Protein AF-K1PWK8-F1 (afdb_monomer)

Nearest PDB structures (foldseek):
  6s1k-assembly1_E  TM=4.614E-01  e=4.060E+00  Escherichia coli str. K-12 substr. MG1655star

Mean predicted aligned error: 9.63 Å

Secondary structure (DSSP, 8-state):
--HHHHHHHHHHHHHHHHHHHHHHHHHHHHHHHHHHHHHHHHHHHHHHHHH----HHHHHHHHHHHHHHHIIIIIHHHHHHHHHSSS--SHHHHHHHHHHHHHHHHHHHH-

Foldseek 3Di:
DCPVVVVVVVVVVVVVVCVVVCLPCLVVVLVVCLVVLLVVLVVLLVVLVVVVDPDVVSVVSNVVSVVSNCCSVPVSVLVVVVVVDPDRPPDDVSVVVVVVVVVVVVVVVVD

Solvent-accessible surface area (backbone atoms only — not comparable to full-atom values): 6282 Å² total; per-residue (Å²): 143,56,74,70,56,57,52,52,53,51,52,50,52,51,48,64,63,45,49,65,54,48,67,50,52,50,59,52,52,51,50,50,49,36,53,55,50,43,53,52,31,49,48,51,44,51,53,52,64,70,66,65,64,86,42,76,67,49,52,51,53,43,52,50,31,52,51,50,45,51,40,44,68,51,47,50,55,51,52,52,48,47,74,73,38,99,60,86,83,76,52,70,71,52,55,53,51,55,52,50,53,50,52,52,54,54,56,65,73,74,107

Radius of gyration: 19.98 Å; Cα contacts (8 Å, |Δi|>4): 40; chains: 1; bounding box: 68×26×37 Å

pLDDT: mean 80.96, std 7.85, range [51.84, 93.88]

InterPro domains:
  IPR000276 G protein-coupled receptor, rhodopsin-like [PF00001] (40-110)
  IPR000276 G protein-coupled receptor, rhodopsin-like [PR00237] (25-49)
  IPR000276 G protein-coupled receptor, rhodopsin-like [PR00237] (57-78)
  IPR017452 GPCR, rhodopsin-like, 7TM [PS50262] (40-111)

Sequence (111 aa):
MNSSLDAANGTSAAYSAYIPELA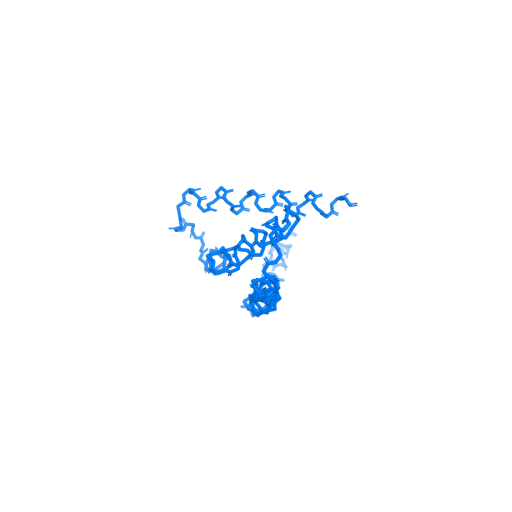FIIPLTWGLLVIIGSVGNGLVIYTLGRNGETSPTNVYVINLALADLTYLIIVIPITTVAFAVEEWIFGDAMCKISNYMIYVSIQLSII

Organism: Magallana gigas (NCBI:txid29159)

Structure (mmCIF, N/CA/C/O backbone):
data_AF-K1PWK8-F1
#
_entry.id   AF-K1PWK8-F1
#
loop_
_atom_site.group_PDB
_atom_site.id
_atom_site.type_symbol
_atom_site.label_atom_id
_atom_site.label_alt_id
_atom_site.label_comp_id
_atom_site.label_asym_id
_atom_site.label_entity_id
_atom_site.label_seq_id
_atom_site.pdbx_PDB_ins_code
_atom_site.Cartn_x
_atom_site.Cartn_y
_atom_site.Cartn_z
_atom_site.occupancy
_atom_site.B_iso_or_equiv
_atom_site.auth_seq_id
_atom_site.auth_comp_id
_atom_site.auth_asym_id
_atom_site.auth_atom_id
_atom_site.pdbx_PDB_model_num
ATOM 1 N N . MET A 1 1 ? 46.467 2.135 -16.212 1.00 56.69 1 MET A N 1
ATOM 2 C CA . MET A 1 1 ? 45.346 3.082 -16.393 1.00 56.69 1 MET A CA 1
ATOM 3 C C . MET A 1 1 ? 44.147 2.269 -16.854 1.00 56.69 1 MET A C 1
ATOM 5 O O . MET A 1 1 ? 44.114 1.931 -18.026 1.00 56.69 1 MET A O 1
ATOM 9 N N . ASN A 1 2 ? 43.258 1.896 -15.923 1.00 56.66 2 ASN A N 1
ATOM 10 C CA . ASN A 1 2 ? 41.925 1.291 -16.152 1.00 56.66 2 ASN A CA 1
ATOM 11 C C . ASN A 1 2 ? 41.203 0.882 -14.842 1.00 56.66 2 ASN A C 1
ATOM 13 O O . ASN A 1 2 ? 40.067 0.436 -14.900 1.00 56.66 2 ASN A O 1
ATOM 17 N N . SER A 1 3 ? 41.779 1.123 -13.659 1.00 69.56 3 SER A N 1
ATOM 18 C CA . SER A 1 3 ? 41.183 0.776 -12.355 1.00 69.56 3 SER A CA 1
ATOM 19 C C . SER A 1 3 ? 39.753 1.308 -12.137 1.00 69.56 3 SER A C 1
ATOM 21 O O . SER A 1 3 ? 38.956 0.682 -11.447 1.00 69.56 3 SER A O 1
ATOM 23 N N . SER A 1 4 ? 39.405 2.448 -12.743 1.00 73.75 4 SER A N 1
ATOM 24 C CA . SER A 1 4 ? 38.055 3.030 -12.699 1.00 73.75 4 SER A CA 1
ATOM 25 C C . SER A 1 4 ? 37.044 2.297 -13.594 1.00 73.75 4 SER A C 1
ATOM 27 O O . SER A 1 4 ? 35.860 2.274 -13.276 1.00 73.75 4 SER A O 1
ATOM 29 N N . LEU A 1 5 ? 37.502 1.691 -14.697 1.00 72.44 5 LEU A N 1
ATOM 30 C CA . LEU A 1 5 ? 36.670 0.886 -15.599 1.00 72.44 5 LEU A CA 1
ATOM 31 C C . LEU A 1 5 ? 36.359 -0.481 -14.980 1.00 72.44 5 LEU A C 1
ATOM 33 O O . LEU A 1 5 ? 35.220 -0.932 -15.053 1.00 72.44 5 LEU A O 1
ATOM 37 N N . ASP A 1 6 ? 37.328 -1.096 -14.299 1.00 73.31 6 ASP A N 1
ATOM 38 C CA . ASP A 1 6 ? 37.130 -2.379 -13.611 1.00 73.31 6 ASP A CA 1
ATOM 39 C C . ASP A 1 6 ? 36.156 -2.241 -12.425 1.00 73.31 6 ASP A C 1
ATOM 41 O O . ASP A 1 6 ? 35.298 -3.100 -12.213 1.00 73.31 6 ASP A O 1
ATOM 45 N N . ALA A 1 7 ? 36.218 -1.117 -11.697 1.00 71.50 7 ALA A N 1
ATOM 46 C CA . ALA A 1 7 ? 35.261 -0.794 -10.637 1.00 71.50 7 ALA A CA 1
ATOM 47 C C . ALA A 1 7 ? 33.838 -0.553 -11.178 1.00 71.50 7 ALA A C 1
ATOM 49 O O . ALA A 1 7 ? 32.875 -1.045 -10.595 1.00 71.50 7 ALA A O 1
ATOM 50 N N . ALA A 1 8 ? 33.694 0.154 -12.307 1.00 75.56 8 ALA A N 1
ATOM 51 C CA . ALA A 1 8 ? 32.397 0.402 -12.942 1.00 75.56 8 ALA A CA 1
ATOM 52 C C . ALA A 1 8 ? 31.765 -0.874 -13.528 1.00 75.56 8 ALA A C 1
ATOM 54 O O . ALA A 1 8 ? 30.550 -1.060 -13.452 1.00 75.56 8 ALA A O 1
ATOM 55 N N . ASN A 1 9 ? 32.579 -1.778 -14.080 1.00 76.50 9 ASN A N 1
ATOM 56 C CA . ASN A 1 9 ? 32.116 -3.077 -14.571 1.00 76.50 9 ASN A CA 1
ATOM 57 C C . ASN A 1 9 ? 31.695 -3.994 -13.405 1.00 76.50 9 ASN A C 1
ATOM 59 O O . ASN A 1 9 ? 30.720 -4.733 -13.502 1.00 76.50 9 ASN A O 1
ATOM 63 N N . GLY A 1 10 ? 32.384 -3.892 -12.262 1.00 78.06 10 GLY A N 1
ATOM 64 C CA . GLY A 1 10 ? 32.016 -4.587 -11.027 1.00 78.06 10 GLY A CA 1
ATOM 65 C C . GLY A 1 10 ? 30.684 -4.116 -10.432 1.00 78.06 10 GLY A C 1
ATOM 66 O O . GLY A 1 10 ? 29.867 -4.945 -10.035 1.00 78.06 10 GLY A O 1
ATOM 67 N N . THR A 1 11 ? 30.421 -2.804 -10.404 1.00 79.69 11 THR A N 1
ATOM 68 C CA . THR A 1 11 ? 29.145 -2.266 -9.894 1.00 79.69 11 THR A CA 1
ATOM 69 C C . THR A 1 11 ? 27.966 -2.599 -10.802 1.00 79.69 11 THR A C 1
ATOM 71 O O . THR A 1 11 ? 26.899 -2.949 -10.304 1.00 79.69 11 THR A O 1
ATOM 74 N N . SER A 1 12 ? 28.146 -2.552 -12.123 1.00 80.88 12 SER A N 1
ATOM 75 C CA . SER A 1 12 ? 27.097 -2.906 -13.089 1.00 80.88 12 SER A CA 1
ATOM 76 C C . SER A 1 12 ? 26.825 -4.414 -13.150 1.00 80.88 12 SER A C 1
ATOM 78 O O . SER A 1 12 ? 25.664 -4.812 -13.275 1.00 80.88 12 SER A O 1
ATOM 80 N N . ALA A 1 13 ? 27.842 -5.262 -12.963 1.00 81.00 13 ALA A N 1
ATOM 81 C CA . ALA A 1 13 ? 27.660 -6.706 -12.799 1.00 81.00 13 ALA A CA 1
ATOM 82 C C . ALA A 1 13 ? 26.904 -7.051 -11.505 1.00 81.00 13 ALA A C 1
ATOM 84 O O . ALA A 1 13 ? 25.973 -7.855 -11.536 1.00 81.00 13 ALA A O 1
ATOM 85 N N . ALA A 1 14 ? 27.248 -6.404 -10.386 1.00 78.75 14 ALA A N 1
ATOM 86 C CA . ALA A 1 14 ? 26.514 -6.560 -9.132 1.00 78.75 14 ALA A CA 1
ATOM 87 C C . ALA A 1 14 ? 25.060 -6.079 -9.272 1.00 78.75 14 ALA A C 1
ATOM 89 O O . ALA A 1 14 ? 24.138 -6.805 -8.915 1.00 78.75 14 ALA A O 1
ATOM 90 N N . TYR A 1 15 ? 24.834 -4.901 -9.861 1.00 77.19 15 TYR A N 1
ATOM 91 C CA . TYR A 1 15 ? 23.493 -4.363 -10.110 1.00 77.19 15 TYR A CA 1
ATOM 92 C C . TYR A 1 15 ? 22.645 -5.299 -10.982 1.00 77.19 15 TYR A C 1
ATOM 94 O O . TYR A 1 15 ? 21.511 -5.610 -10.628 1.00 77.19 15 TYR A O 1
ATOM 102 N N . SER A 1 16 ? 23.214 -5.833 -12.066 1.00 80.00 16 SER A N 1
ATOM 103 C CA . SER A 1 16 ? 22.525 -6.777 -12.959 1.00 80.00 16 SER A CA 1
ATOM 104 C C . SER A 1 16 ? 22.140 -8.088 -12.266 1.00 80.00 16 SER A C 1
ATOM 106 O O . SER A 1 16 ? 21.142 -8.697 -12.639 1.00 80.00 16 SER A O 1
ATOM 108 N N . ALA A 1 17 ? 22.897 -8.512 -11.248 1.00 81.44 17 ALA A N 1
ATOM 109 C CA . ALA A 1 17 ? 22.550 -9.668 -10.425 1.00 81.44 17 ALA A CA 1
ATOM 110 C C . ALA A 1 17 ? 21.407 -9.372 -9.432 1.00 81.44 17 ALA A C 1
ATOM 112 O O . ALA A 1 17 ? 20.585 -10.249 -9.187 1.00 81.44 17 ALA A O 1
ATOM 113 N N . TYR A 1 18 ? 21.306 -8.142 -8.907 1.00 78.44 18 TYR A N 1
ATOM 114 C CA . TYR A 1 18 ? 20.251 -7.736 -7.961 1.00 78.44 18 TYR A CA 1
ATOM 115 C C . TYR A 1 18 ? 18.910 -7.392 -8.618 1.00 78.44 18 TYR A C 1
ATOM 117 O O . TYR A 1 18 ? 17.859 -7.652 -8.038 1.00 78.44 18 TYR A O 1
ATOM 125 N N . ILE A 1 19 ? 18.916 -6.804 -9.816 1.00 80.50 19 ILE A N 1
ATOM 126 C CA . ILE A 1 19 ? 17.695 -6.391 -10.526 1.00 80.50 19 ILE A CA 1
ATOM 127 C C . ILE A 1 19 ? 16.639 -7.499 -10.670 1.00 80.50 19 ILE A C 1
ATOM 129 O O . ILE A 1 19 ? 15.476 -7.218 -10.368 1.00 80.50 19 ILE A O 1
ATOM 133 N N . PRO A 1 20 ? 16.972 -8.744 -11.069 1.00 79.56 20 PRO A N 1
ATOM 134 C CA . PRO A 1 20 ? 15.974 -9.806 -11.137 1.00 79.56 20 PRO A CA 1
ATOM 135 C C . PRO A 1 20 ? 15.409 -10.159 -9.757 1.00 79.56 20 PRO A C 1
ATOM 137 O O . PRO A 1 20 ? 14.207 -10.376 -9.644 1.00 79.56 20 PRO A O 1
ATOM 140 N N . GLU A 1 21 ? 16.222 -10.169 -8.696 1.00 78.88 21 GLU A N 1
ATOM 141 C CA . GLU A 1 21 ? 15.724 -10.433 -7.340 1.00 78.88 21 GLU A CA 1
ATOM 142 C C . GLU A 1 21 ? 14.765 -9.332 -6.870 1.00 78.88 21 GLU A C 1
ATOM 144 O O . GLU A 1 21 ? 13.670 -9.623 -6.385 1.00 78.88 21 GLU A O 1
ATOM 149 N N . LEU A 1 22 ? 15.120 -8.063 -7.085 1.00 81.00 22 LEU A N 1
ATOM 150 C CA . LEU A 1 22 ? 14.273 -6.917 -6.749 1.00 81.00 22 LEU A CA 1
ATOM 151 C C . LEU A 1 22 ? 12.956 -6.928 -7.535 1.00 81.00 22 LEU A C 1
ATOM 153 O O . LEU A 1 22 ? 11.904 -6.650 -6.958 1.00 81.00 22 LEU A O 1
ATOM 157 N N . ALA A 1 23 ? 12.986 -7.322 -8.810 1.00 81.25 23 ALA A N 1
ATOM 158 C CA . ALA A 1 23 ? 11.801 -7.414 -9.661 1.00 81.25 23 ALA A CA 1
ATOM 159 C C . ALA A 1 23 ? 10.753 -8.419 -9.148 1.00 81.25 23 ALA A C 1
ATOM 161 O O . ALA A 1 23 ? 9.570 -8.244 -9.425 1.00 81.25 23 ALA A O 1
ATOM 162 N N . PHE A 1 24 ? 11.152 -9.439 -8.378 1.00 83.44 24 PHE A N 1
ATOM 163 C CA . PHE A 1 24 ? 10.222 -10.373 -7.729 1.00 83.44 24 PHE A CA 1
ATOM 164 C C . PHE A 1 24 ? 9.898 -9.982 -6.285 1.00 83.44 24 PHE A C 1
ATOM 166 O O . PHE A 1 24 ? 8.736 -10.043 -5.876 1.00 83.44 24 PHE A O 1
ATOM 173 N N . ILE A 1 25 ? 10.901 -9.569 -5.507 1.00 86.00 25 ILE A N 1
ATOM 174 C CA . ILE A 1 25 ? 10.750 -9.259 -4.078 1.00 86.00 25 ILE A CA 1
ATOM 175 C C . ILE A 1 25 ? 9.817 -8.065 -3.869 1.00 86.00 25 ILE A C 1
ATOM 177 O O . ILE A 1 25 ? 8.958 -8.107 -2.987 1.00 86.00 25 ILE A O 1
ATOM 181 N N . ILE A 1 26 ? 9.956 -7.017 -4.681 1.00 84.62 26 ILE A N 1
ATOM 182 C CA . ILE A 1 26 ? 9.176 -5.782 -4.564 1.00 84.62 26 ILE A CA 1
ATOM 183 C C . ILE A 1 26 ? 7.663 -6.037 -4.739 1.00 84.62 26 ILE A C 1
ATOM 185 O O . ILE A 1 26 ? 6.912 -5.760 -3.797 1.00 84.62 26 ILE A O 1
ATOM 189 N N . PRO A 1 27 ? 7.180 -6.610 -5.863 1.00 84.44 27 PRO A N 1
ATOM 190 C CA . PRO A 1 27 ? 5.750 -6.856 -6.045 1.00 84.44 27 PRO A CA 1
ATOM 191 C C . PRO A 1 27 ? 5.195 -7.900 -5.071 1.00 84.44 27 PRO A C 1
ATOM 193 O O . PRO A 1 27 ? 4.058 -7.755 -4.626 1.00 84.44 27 PRO A O 1
ATOM 196 N N . LEU A 1 28 ? 5.978 -8.916 -4.683 1.00 88.06 28 LEU A N 1
ATOM 197 C CA . LEU A 1 28 ? 5.554 -9.879 -3.658 1.00 88.06 28 LEU A CA 1
ATOM 198 C C . LEU A 1 28 ? 5.347 -9.207 -2.300 1.00 88.06 28 LEU A C 1
ATOM 200 O O . LEU A 1 28 ? 4.309 -9.400 -1.667 1.00 88.06 28 LEU A O 1
ATOM 204 N N . THR A 1 29 ? 6.308 -8.395 -1.862 1.00 87.25 29 THR A N 1
ATOM 205 C CA . THR A 1 29 ? 6.239 -7.704 -0.568 1.00 87.25 29 THR A CA 1
ATOM 206 C C . THR A 1 29 ? 5.063 -6.736 -0.538 1.00 87.25 29 THR A C 1
ATOM 208 O O . THR A 1 29 ? 4.280 -6.737 0.410 1.00 87.25 29 THR A O 1
ATOM 211 N N . TRP A 1 30 ? 4.876 -5.947 -1.595 1.00 85.94 30 TRP A N 1
ATOM 212 C CA . TRP A 1 30 ? 3.739 -5.036 -1.698 1.00 85.94 30 TRP A CA 1
ATOM 213 C C . TRP A 1 30 ? 2.398 -5.752 -1.802 1.00 85.94 30 TRP A C 1
ATOM 215 O O . TRP A 1 30 ? 1.447 -5.329 -1.149 1.00 85.94 30 TRP A O 1
ATOM 225 N N . GLY A 1 31 ? 2.321 -6.871 -2.524 1.00 87.44 31 GLY A N 1
ATOM 226 C CA . GLY A 1 31 ? 1.127 -7.716 -2.544 1.00 87.44 31 GLY A CA 1
ATOM 227 C C . GLY A 1 31 ? 0.751 -8.211 -1.146 1.00 87.44 31 GLY A C 1
ATOM 228 O O . GLY A 1 31 ? -0.409 -8.114 -0.746 1.00 87.44 31 GLY A O 1
ATOM 229 N N . LEU A 1 32 ? 1.732 -8.666 -0.361 1.00 90.00 32 LEU A N 1
ATOM 230 C CA . LEU A 1 32 ? 1.510 -9.081 1.026 1.00 90.00 32 LEU A CA 1
ATOM 231 C C . LEU A 1 32 ? 1.046 -7.920 1.912 1.00 90.00 32 LEU A C 1
ATOM 233 O O . LEU A 1 32 ? 0.112 -8.101 2.691 1.00 90.00 32 LEU A O 1
ATOM 237 N N . LEU A 1 33 ? 1.636 -6.728 1.774 1.00 89.25 33 LEU A N 1
ATOM 238 C CA . LEU A 1 33 ? 1.206 -5.538 2.517 1.00 89.25 33 LEU A CA 1
ATOM 239 C C . LEU A 1 33 ? -0.239 -5.150 2.192 1.00 89.25 33 LEU A C 1
ATOM 241 O O . LEU A 1 33 ? -1.005 -4.848 3.106 1.00 89.25 33 LEU A O 1
ATOM 245 N N . VAL A 1 34 ? -0.633 -5.207 0.917 1.00 89.38 34 VAL A N 1
ATOM 246 C CA . VAL A 1 34 ? -2.016 -4.937 0.500 1.00 89.38 34 VAL A CA 1
ATOM 247 C C . VAL A 1 34 ? -2.967 -5.954 1.113 1.00 89.38 34 VAL A C 1
ATOM 249 O O . VAL A 1 34 ? -3.981 -5.552 1.677 1.00 89.38 34 VAL A O 1
ATOM 252 N N . ILE A 1 35 ? -2.645 -7.248 1.063 1.00 91.75 35 ILE A N 1
ATOM 253 C CA . ILE A 1 35 ? -3.504 -8.303 1.618 1.00 91.75 35 ILE A CA 1
ATOM 254 C C . ILE A 1 35 ? -3.634 -8.148 3.136 1.00 91.75 35 ILE A C 1
ATOM 256 O O . ILE A 1 35 ? -4.744 -8.029 3.652 1.00 91.75 35 ILE A O 1
ATOM 260 N N . ILE A 1 36 ? -2.509 -8.125 3.852 1.00 92.69 36 ILE A N 1
ATOM 261 C CA . ILE A 1 36 ? -2.487 -8.080 5.319 1.00 92.69 36 ILE A CA 1
ATOM 262 C C . ILE A 1 36 ? -3.117 -6.777 5.815 1.00 92.69 36 ILE A C 1
ATOM 264 O O . ILE A 1 36 ? -3.979 -6.802 6.694 1.00 92.69 36 ILE A O 1
ATOM 268 N N . GLY A 1 37 ? -2.731 -5.647 5.224 1.00 89.81 37 GLY A N 1
ATOM 269 C CA . GLY A 1 37 ? -3.241 -4.335 5.596 1.00 89.81 37 GLY A CA 1
ATOM 270 C C . GLY A 1 37 ? -4.725 -4.168 5.273 1.00 89.81 37 GLY A C 1
ATOM 271 O O . GLY A 1 37 ? -5.455 -3.602 6.083 1.00 89.81 37 GLY A O 1
ATOM 272 N N . SER A 1 38 ? -5.211 -4.718 4.154 1.00 90.50 38 SER A N 1
ATOM 273 C CA . SER A 1 38 ? -6.640 -4.661 3.815 1.00 90.50 38 SER A CA 1
ATOM 274 C C . SER A 1 38 ? -7.487 -5.513 4.753 1.00 90.50 38 SER A C 1
ATOM 276 O O . SER A 1 38 ? -8.550 -5.074 5.189 1.00 90.50 38 SER A O 1
ATOM 278 N N . VAL A 1 39 ? -7.009 -6.709 5.111 1.00 93.88 39 VAL A N 1
ATOM 279 C CA . VAL A 1 39 ? -7.692 -7.582 6.078 1.00 93.88 39 VAL A CA 1
ATOM 280 C C . VAL A 1 39 ? -7.714 -6.941 7.466 1.00 93.88 39 VAL A C 1
ATOM 282 O O . VAL A 1 39 ? -8.773 -6.889 8.088 1.00 93.88 39 VAL A O 1
ATOM 285 N N . GLY A 1 40 ? -6.582 -6.414 7.941 1.00 92.50 40 GLY A N 1
ATOM 286 C CA . GLY A 1 40 ? -6.483 -5.770 9.254 1.00 92.50 40 GLY A CA 1
ATOM 287 C C . GLY A 1 40 ? -7.375 -4.533 9.371 1.00 92.50 40 GLY A C 1
ATOM 288 O O . GLY A 1 40 ? -8.227 -4.466 10.257 1.00 92.50 40 GLY A O 1
ATOM 289 N N . ASN A 1 41 ? -7.240 -3.587 8.439 1.00 92.75 41 ASN A N 1
ATOM 290 C CA . ASN A 1 41 ? -8.018 -2.345 8.454 1.00 92.75 41 ASN A CA 1
ATOM 291 C C . ASN A 1 41 ? -9.504 -2.580 8.155 1.00 92.75 41 ASN A C 1
ATOM 293 O O . ASN A 1 41 ? -10.370 -1.961 8.775 1.00 92.75 41 ASN A O 1
ATOM 297 N N . GLY A 1 42 ? -9.825 -3.533 7.276 1.00 92.06 42 GLY A N 1
ATOM 298 C CA . GLY A 1 42 ? -11.203 -3.955 7.031 1.00 92.06 42 GLY A CA 1
ATOM 299 C C . GLY A 1 42 ? -11.860 -4.559 8.273 1.00 92.06 42 GLY A C 1
ATOM 300 O O . GLY A 1 42 ? -13.015 -4.251 8.571 1.00 92.06 42 GLY A O 1
ATOM 301 N N . LEU A 1 43 ? -11.123 -5.365 9.047 1.00 92.06 43 LEU A N 1
ATOM 302 C CA . LEU A 1 43 ? -11.625 -5.939 10.295 1.00 92.06 43 LEU A CA 1
ATOM 303 C C . LEU A 1 43 ? -11.866 -4.864 11.364 1.00 92.06 43 LEU A C 1
ATOM 305 O O . LEU A 1 43 ? -12.864 -4.934 12.081 1.00 92.06 43 LEU A O 1
ATOM 309 N N . VAL A 1 44 ? -11.007 -3.845 11.448 1.00 90.12 44 VAL A N 1
ATOM 310 C CA . VAL A 1 44 ? -11.201 -2.688 12.340 1.00 90.12 44 VAL A CA 1
ATOM 311 C C . VAL A 1 44 ? -12.498 -1.950 12.003 1.00 90.12 44 VAL A C 1
ATOM 313 O O . VAL A 1 44 ? -13.325 -1.724 12.886 1.00 90.12 44 VAL A O 1
ATOM 316 N N . ILE A 1 45 ? -12.730 -1.644 10.723 1.00 89.44 45 ILE A N 1
ATOM 317 C CA . ILE A 1 45 ? -13.972 -0.992 10.278 1.00 89.44 45 ILE A CA 1
ATOM 318 C C . ILE A 1 45 ? -15.185 -1.881 10.574 1.00 89.44 45 ILE A C 1
ATOM 320 O O . ILE A 1 45 ? -16.193 -1.398 11.088 1.00 89.44 45 ILE A O 1
ATOM 324 N N . TYR A 1 46 ? -15.092 -3.183 10.293 1.00 90.31 46 TYR A N 1
ATOM 325 C CA . TYR A 1 46 ? -16.181 -4.130 10.533 1.00 90.31 46 TYR A CA 1
ATOM 326 C C . TYR A 1 46 ? -16.541 -4.246 12.020 1.00 90.31 46 TYR A C 1
ATOM 328 O O . TYR A 1 46 ? -17.717 -4.204 12.380 1.00 90.31 46 TYR A O 1
ATOM 336 N N . THR A 1 47 ? -15.543 -4.378 12.893 1.00 88.94 47 THR A N 1
ATOM 337 C CA . THR A 1 47 ? -15.753 -4.539 14.339 1.00 88.94 47 THR A CA 1
ATOM 338 C C . THR A 1 47 ? -16.297 -3.263 14.980 1.00 88.94 47 THR A C 1
ATOM 340 O O . THR A 1 47 ? -17.282 -3.330 15.715 1.00 88.94 47 THR A O 1
ATOM 343 N N . LEU A 1 48 ? -15.742 -2.094 14.647 1.00 86.94 48 LEU A N 1
ATOM 344 C CA . LEU A 1 48 ? -16.226 -0.809 15.163 1.00 86.94 48 LEU A CA 1
ATOM 345 C C . LEU A 1 48 ? -17.600 -0.433 14.597 1.00 86.94 48 LEU A C 1
ATOM 347 O O . LEU A 1 48 ? -18.461 0.040 15.337 1.00 86.94 48 LEU A O 1
ATOM 351 N N . GLY A 1 49 ? -17.844 -0.705 13.313 1.00 82.50 49 GLY A N 1
ATOM 352 C CA . GLY A 1 49 ? -19.151 -0.505 12.689 1.00 82.50 49 GLY A CA 1
ATOM 353 C C . GLY A 1 49 ? -20.235 -1.403 13.288 1.00 82.50 49 GLY A C 1
ATOM 354 O O . GLY A 1 49 ? -21.384 -0.984 13.407 1.00 82.50 49 GLY A O 1
ATOM 355 N N . ARG A 1 50 ? -19.878 -2.620 13.720 1.00 84.75 50 ARG A N 1
ATOM 356 C CA . ARG A 1 50 ? -20.810 -3.556 14.362 1.00 84.75 50 ARG A CA 1
ATOM 357 C C . ARG A 1 50 ? -21.105 -3.2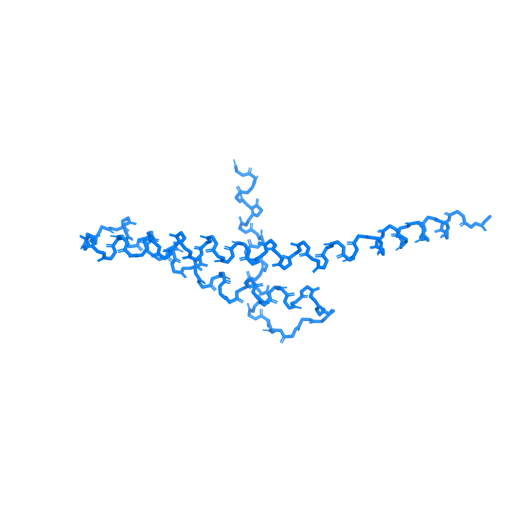14 15.821 1.00 84.75 50 ARG A C 1
ATOM 359 O O . ARG A 1 50 ? -22.226 -3.455 16.263 1.00 84.75 50 ARG A O 1
ATOM 366 N N . ASN A 1 51 ? -20.143 -2.653 16.553 1.00 79.25 51 ASN A N 1
ATOM 367 C CA . ASN A 1 51 ? -20.356 -2.241 17.943 1.00 79.25 51 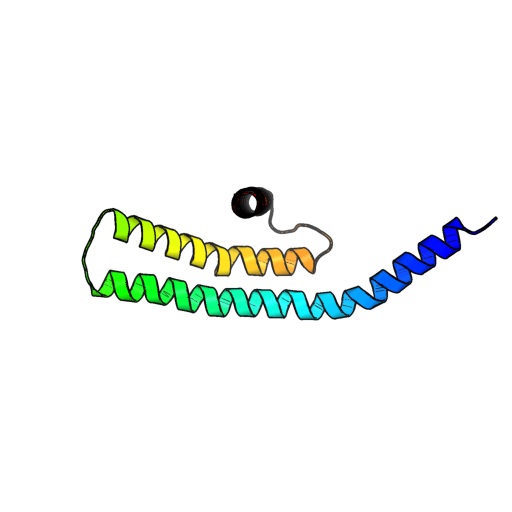ASN A CA 1
ATOM 368 C C . ASN A 1 51 ? -21.199 -0.962 18.062 1.00 79.25 51 ASN A C 1
ATOM 370 O O . ASN A 1 51 ? -21.791 -0.734 19.111 1.00 79.25 51 ASN A O 1
ATOM 374 N N . GLY A 1 52 ? -21.273 -0.130 17.015 1.00 68.00 52 GLY A N 1
ATOM 375 C CA . GLY A 1 52 ? -22.126 1.068 16.983 1.00 68.00 52 GLY A CA 1
ATOM 376 C C . GLY A 1 52 ? -21.733 2.168 17.979 1.00 68.00 52 GLY A C 1
ATOM 377 O O . GLY A 1 52 ? -22.396 3.200 18.050 1.00 68.00 52 GLY A O 1
ATOM 378 N N . GLU A 1 53 ? -20.653 1.976 18.737 1.00 71.50 53 GLU A N 1
ATOM 379 C CA . GLU A 1 53 ? -20.136 2.958 19.681 1.00 71.50 53 GLU A CA 1
ATOM 380 C C . GLU A 1 53 ? -19.362 4.047 18.937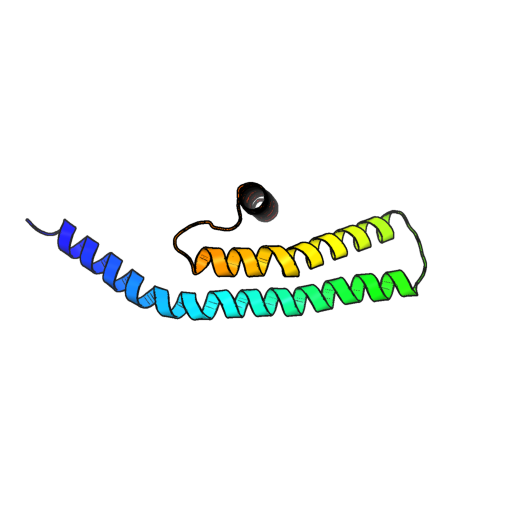 1.00 71.50 53 GLU A C 1
ATOM 382 O O . GLU A 1 53 ? -18.199 3.886 18.558 1.00 71.50 53 GLU A O 1
ATOM 387 N N . THR A 1 54 ? -19.997 5.198 18.755 1.00 72.50 54 THR A N 1
ATOM 388 C CA . THR A 1 54 ? -19.375 6.386 18.167 1.00 72.50 54 THR A CA 1
ATOM 389 C C . THR A 1 54 ? -18.669 7.207 19.246 1.00 72.50 54 THR A C 1
ATOM 391 O O . THR A 1 54 ? -19.112 8.292 19.619 1.00 72.50 54 THR A O 1
ATOM 394 N N . SER A 1 55 ? -17.570 6.675 19.779 1.00 83.69 55 SER A N 1
ATOM 395 C CA . SER A 1 55 ? -16.626 7.453 20.592 1.00 83.69 55 SER A CA 1
ATOM 396 C C . SER A 1 55 ? -15.693 8.267 19.678 1.00 83.69 55 SER A C 1
ATOM 398 O O . SER A 1 55 ? -15.355 7.780 18.594 1.00 83.69 55 SER A O 1
ATOM 400 N N . PRO A 1 56 ? -15.215 9.463 20.083 1.00 82.88 56 PRO A N 1
ATOM 401 C CA . PRO A 1 56 ? -14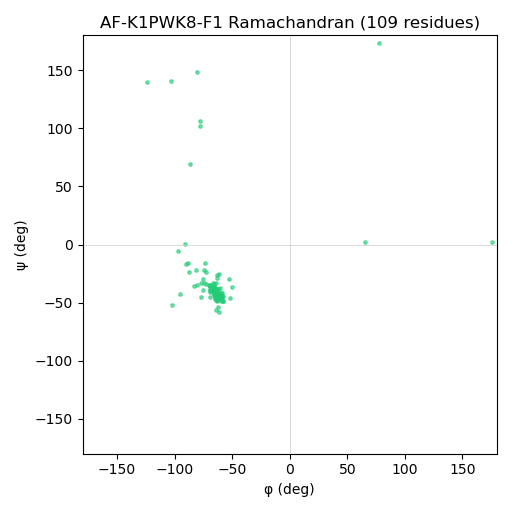.214 10.222 19.325 1.00 82.88 56 PRO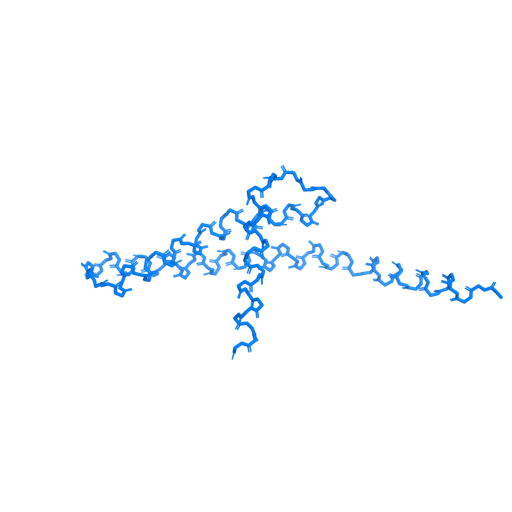 A CA 1
ATOM 402 C C . PRO A 1 56 ? -12.987 9.382 18.940 1.00 82.88 56 PRO A C 1
ATOM 404 O O . PRO A 1 56 ? -12.470 9.502 17.831 1.00 82.88 56 PRO A O 1
ATOM 407 N N . THR A 1 57 ? -12.573 8.471 19.824 1.00 85.31 57 THR A N 1
ATOM 408 C CA . THR A 1 57 ? -11.486 7.517 19.571 1.00 85.31 57 THR A CA 1
ATOM 409 C C . THR A 1 57 ? -11.835 6.539 18.449 1.00 85.31 57 THR A C 1
ATOM 411 O O . THR A 1 57 ? -11.021 6.312 17.563 1.00 85.31 57 THR A O 1
ATOM 414 N N . ASN A 1 58 ? -13.058 6.007 18.431 1.00 85.62 58 ASN A N 1
ATOM 415 C CA . ASN A 1 58 ? -13.493 5.039 17.421 1.00 85.62 58 ASN A CA 1
ATOM 416 C C . ASN A 1 58 ? -13.624 5.695 16.038 1.00 85.62 58 ASN A C 1
ATOM 418 O O . ASN A 1 58 ? -13.244 5.093 15.039 1.00 85.62 58 ASN A O 1
ATOM 422 N N . VAL A 1 59 ? -14.085 6.950 15.975 1.00 86.31 59 VAL A N 1
ATOM 423 C CA . VAL A 1 59 ? -14.128 7.732 14.724 1.00 86.31 59 VAL A CA 1
ATOM 424 C C . VAL A 1 59 ? -12.720 7.992 14.190 1.00 86.31 59 VAL A C 1
ATOM 426 O O . VAL A 1 59 ? -12.479 7.837 12.994 1.00 86.31 59 VAL A O 1
ATOM 429 N N . TYR A 1 60 ? -11.773 8.339 15.066 1.00 88.56 60 TYR A N 1
ATOM 430 C CA . TYR A 1 60 ? -10.373 8.505 14.677 1.00 88.56 60 TYR A CA 1
ATOM 431 C C . TYR A 1 60 ? -9.778 7.206 14.113 1.00 88.56 60 TYR A C 1
ATOM 433 O O . TYR A 1 60 ? -9.169 7.224 13.045 1.00 88.56 60 TYR A O 1
ATOM 441 N N . VAL A 1 61 ? -10.016 6.073 14.779 1.00 89.19 61 VAL A N 1
ATOM 442 C CA . VAL A 1 61 ? -9.527 4.757 14.340 1.00 89.19 61 VAL A CA 1
ATOM 443 C C . VAL A 1 61 ? -10.140 4.336 12.997 1.00 89.19 61 VAL A C 1
ATOM 445 O O . VAL A 1 61 ? -9.426 3.823 12.140 1.00 89.19 61 VAL A O 1
ATOM 448 N N . ILE A 1 62 ? -11.431 4.598 12.762 1.00 88.69 62 ILE A N 1
ATOM 449 C CA . ILE A 1 62 ? -12.079 4.330 11.463 1.00 88.69 62 ILE A CA 1
ATOM 450 C C . ILE A 1 62 ? -11.472 5.196 10.354 1.00 88.69 62 ILE A C 1
ATOM 452 O O . ILE A 1 62 ? -11.190 4.691 9.269 1.00 88.69 62 ILE A O 1
ATOM 456 N N . ASN A 1 63 ? -11.246 6.487 10.613 1.00 89.56 63 ASN A N 1
ATOM 457 C CA . ASN A 1 63 ? -10.627 7.383 9.635 1.00 89.56 63 ASN A CA 1
ATOM 458 C C . ASN A 1 63 ? -9.198 6.953 9.287 1.00 89.56 63 ASN A C 1
ATOM 460 O O . ASN A 1 63 ? -8.815 7.019 8.120 1.00 89.56 63 ASN A O 1
ATOM 464 N N . LEU A 1 64 ? -8.434 6.482 10.275 1.00 89.94 64 LEU A N 1
ATOM 465 C CA . LEU A 1 64 ? -7.104 5.921 10.051 1.00 89.94 64 LEU A CA 1
ATOM 466 C C . LEU A 1 64 ? -7.176 4.663 9.172 1.00 89.94 64 LEU A C 1
ATOM 468 O O . LEU A 1 64 ? -6.506 4.601 8.147 1.00 89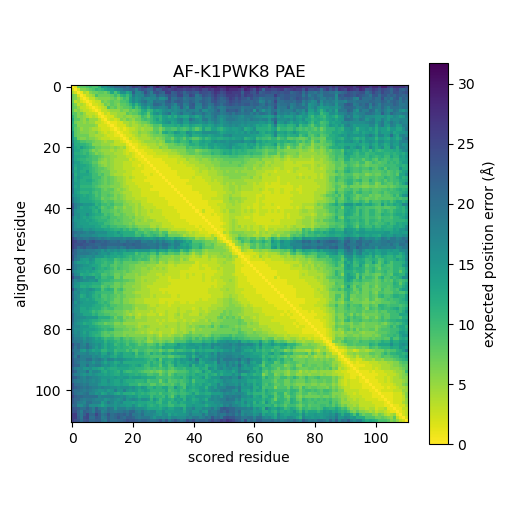.94 64 LEU A O 1
ATOM 472 N N . ALA A 1 65 ? -8.079 3.729 9.488 1.00 91.94 65 ALA A N 1
ATOM 473 C CA . ALA A 1 65 ? -8.276 2.516 8.693 1.00 91.94 65 ALA A CA 1
ATOM 474 C C . ALA A 1 65 ? -8.697 2.817 7.238 1.00 91.94 65 ALA A C 1
ATOM 476 O O . ALA A 1 65 ? -8.256 2.144 6.307 1.00 91.94 65 ALA A O 1
ATOM 477 N N . LEU A 1 66 ? -9.525 3.844 7.013 1.00 88.19 66 LEU A N 1
ATOM 478 C CA . LEU A 1 66 ? -9.899 4.299 5.668 1.00 88.19 66 LEU A CA 1
ATOM 479 C C . LEU A 1 66 ? -8.723 4.927 4.909 1.00 88.19 66 LEU A C 1
ATOM 481 O O . LEU A 1 66 ? -8.577 4.687 3.707 1.00 88.19 66 LEU A O 1
ATOM 485 N N . ALA A 1 67 ? -7.890 5.719 5.587 1.00 88.06 67 ALA A N 1
ATOM 486 C CA . ALA A 1 67 ? -6.681 6.286 4.996 1.00 88.06 67 ALA A CA 1
ATOM 487 C C . ALA A 1 67 ? -5.702 5.178 4.577 1.00 88.06 67 ALA A C 1
ATOM 489 O O . ALA A 1 67 ? -5.199 5.208 3.453 1.00 88.06 67 ALA A O 1
ATOM 490 N N . ASP A 1 68 ? -5.522 4.159 5.418 1.00 89.50 68 ASP A N 1
ATOM 491 C CA . ASP A 1 68 ? -4.662 3.012 5.123 1.00 89.50 68 ASP A CA 1
ATOM 492 C C . ASP A 1 68 ? -5.189 2.188 3.945 1.00 89.50 68 ASP A C 1
ATOM 494 O O . ASP A 1 68 ? -4.432 1.870 3.032 1.00 89.50 68 ASP A O 1
ATOM 498 N N . LEU A 1 69 ? -6.493 1.894 3.893 1.00 89.25 69 LEU A N 1
ATOM 499 C CA . LEU A 1 69 ? -7.096 1.213 2.739 1.00 89.25 69 LEU A CA 1
ATOM 500 C C . LEU A 1 69 ? -6.920 2.018 1.448 1.00 89.25 69 LEU A C 1
ATOM 502 O O . LEU A 1 69 ? -6.577 1.457 0.408 1.00 89.25 69 LEU A O 1
ATOM 506 N N . THR A 1 70 ? -7.108 3.336 1.515 1.00 86.44 70 THR A N 1
ATOM 507 C CA . THR A 1 70 ? -6.900 4.230 0.369 1.00 86.44 70 THR A CA 1
ATOM 508 C C . THR A 1 70 ? -5.440 4.200 -0.085 1.00 86.44 70 THR A C 1
ATOM 510 O 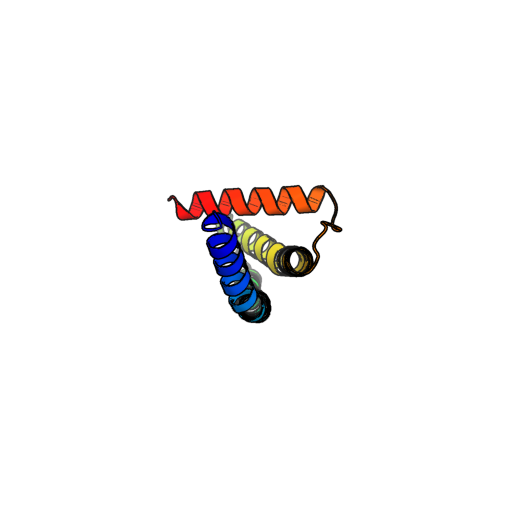O . THR A 1 70 ? -5.165 4.093 -1.280 1.00 86.44 70 THR A O 1
ATOM 513 N N . TYR A 1 71 ? -4.492 4.225 0.852 1.00 85.50 71 TYR A N 1
ATOM 514 C CA . TYR A 1 71 ? -3.065 4.129 0.557 1.00 85.50 71 TYR A CA 1
ATOM 515 C C . TYR A 1 71 ? -2.690 2.777 -0.068 1.00 85.50 71 TYR A C 1
ATOM 517 O O . TYR A 1 71 ? -2.013 2.734 -1.095 1.00 85.50 71 TYR A O 1
ATOM 525 N N . LEU A 1 72 ? -3.173 1.670 0.498 1.00 88.62 72 LEU A N 1
ATOM 526 C CA . LEU A 1 72 ? -2.896 0.321 -0.002 1.00 88.62 72 LEU A CA 1
ATOM 527 C C . LEU A 1 72 ? -3.485 0.084 -1.396 1.00 88.62 72 LEU A C 1
ATOM 529 O O . LEU A 1 72 ? -2.857 -0.580 -2.214 1.00 88.62 72 LEU A O 1
ATOM 533 N N . ILE A 1 73 ? -4.669 0.622 -1.688 1.00 85.50 73 ILE A N 1
ATOM 534 C CA . ILE A 1 73 ? -5.352 0.394 -2.969 1.00 85.50 73 ILE A CA 1
ATOM 535 C C . ILE A 1 73 ? -4.843 1.338 -4.062 1.00 85.50 73 ILE A C 1
ATOM 537 O O . ILE A 1 73 ? -4.780 0.944 -5.223 1.00 85.50 73 ILE A O 1
ATOM 541 N N . ILE A 1 74 ? -4.498 2.580 -3.720 1.00 82.56 74 ILE A N 1
ATOM 542 C CA . ILE A 1 74 ? -4.144 3.603 -4.712 1.00 82.56 74 ILE A CA 1
ATOM 543 C C . ILE A 1 74 ? -2.634 3.787 -4.789 1.00 82.56 74 ILE A C 1
ATOM 545 O O . ILE A 1 74 ? -2.060 3.719 -5.872 1.00 82.56 74 ILE A O 1
ATOM 549 N N . VAL A 1 75 ? -1.971 4.005 -3.656 1.00 81.56 75 VAL A N 1
ATOM 550 C CA . VAL A 1 75 ? -0.561 4.406 -3.655 1.00 81.56 75 VAL A CA 1
ATOM 551 C C . VAL A 1 75 ? 0.349 3.219 -3.929 1.00 81.56 75 VAL A C 1
ATOM 553 O O . VAL A 1 75 ? 1.216 3.331 -4.787 1.00 81.56 75 VAL A O 1
ATOM 556 N N . ILE A 1 76 ? 0.127 2.063 -3.297 1.00 84.12 76 ILE A N 1
ATOM 557 C CA . ILE A 1 76 ? 0.993 0.891 -3.508 1.00 84.12 76 ILE A CA 1
ATOM 558 C C . ILE A 1 76 ? 1.047 0.451 -4.985 1.00 84.12 76 ILE A C 1
ATOM 560 O O . ILE A 1 76 ? 2.159 0.298 -5.494 1.00 84.12 76 ILE A O 1
ATOM 564 N N . PRO A 1 77 ? -0.068 0.296 -5.731 1.00 80.94 77 PRO A N 1
ATOM 565 C CA . PRO A 1 77 ? -0.003 -0.092 -7.144 1.00 80.94 77 PRO A CA 1
ATOM 566 C C . PRO A 1 77 ? 0.635 0.979 -8.030 1.00 80.94 77 PRO A C 1
ATOM 568 O O . PRO A 1 77 ? 1.398 0.648 -8.934 1.00 80.94 77 PRO A O 1
ATOM 571 N N . ILE A 1 78 ? 0.372 2.258 -7.751 1.00 81.25 78 ILE A N 1
ATOM 572 C CA . ILE A 1 78 ? 0.983 3.384 -8.471 1.00 81.25 78 ILE A CA 1
ATOM 573 C C . ILE A 1 78 ? 2.492 3.392 -8.261 1.00 81.25 78 ILE A C 1
ATOM 575 O O . ILE A 1 78 ? 3.245 3.456 -9.228 1.00 81.25 78 ILE A O 1
ATOM 579 N N . THR A 1 79 ? 2.936 3.264 -7.013 1.00 81.06 79 THR A N 1
ATOM 580 C CA . THR A 1 79 ? 4.346 3.119 -6.666 1.00 81.06 79 THR A CA 1
ATOM 581 C C . THR A 1 79 ? 4.926 1.888 -7.356 1.00 81.06 79 THR A C 1
ATOM 583 O O . THR A 1 79 ? 5.989 1.984 -7.954 1.00 81.06 79 THR A O 1
ATOM 586 N N . THR A 1 80 ? 4.193 0.773 -7.400 1.00 79.94 80 THR A N 1
ATOM 587 C CA . THR A 1 80 ? 4.637 -0.441 -8.099 1.00 79.94 80 THR A CA 1
ATOM 588 C C . THR A 1 80 ? 4.926 -0.216 -9.563 1.00 79.94 80 THR A C 1
ATOM 590 O O . THR A 1 80 ? 5.995 -0.582 -10.050 1.00 79.94 80 THR A O 1
ATOM 593 N N . VAL A 1 81 ? 3.997 0.428 -10.255 1.00 79.81 81 VAL A N 1
ATOM 594 C CA . VAL A 1 81 ? 4.186 0.774 -11.657 1.00 79.81 81 VAL A CA 1
ATOM 595 C C . VAL A 1 81 ? 5.310 1.794 -11.798 1.00 79.81 81 VAL A C 1
ATOM 597 O O . VAL A 1 81 ? 6.152 1.610 -12.662 1.00 79.81 81 VAL A O 1
ATOM 600 N N . ALA A 1 82 ? 5.392 2.803 -10.930 1.00 78.81 82 ALA A N 1
ATOM 601 C CA . ALA A 1 82 ? 6.440 3.825 -10.957 1.00 78.81 82 ALA A CA 1
ATOM 602 C C . ALA A 1 82 ? 7.856 3.276 -10.722 1.00 78.81 82 ALA A C 1
ATOM 604 O O . ALA A 1 82 ? 8.812 3.881 -11.182 1.00 78.81 82 ALA A O 1
ATOM 605 N N . PHE A 1 83 ? 8.007 2.146 -10.027 1.00 74.31 83 PHE A N 1
ATOM 606 C CA . PHE A 1 83 ? 9.287 1.437 -9.935 1.00 74.31 83 PHE A CA 1
ATOM 607 C C . PHE A 1 83 ? 9.567 0.548 -11.155 1.00 74.31 83 PHE A C 1
ATOM 609 O O . PHE A 1 83 ? 10.721 0.210 -11.405 1.00 74.31 83 PHE A O 1
ATOM 616 N N . ALA A 1 84 ? 8.532 0.157 -11.901 1.00 74.19 84 ALA A N 1
ATOM 617 C CA . ALA A 1 84 ? 8.658 -0.631 -13.124 1.00 74.19 84 ALA A CA 1
ATOM 618 C C . ALA A 1 84 ? 8.867 0.232 -14.381 1.00 74.19 84 ALA A C 1
ATOM 620 O O . ALA A 1 84 ? 9.397 -0.265 -15.373 1.00 74.19 84 ALA A O 1
ATOM 621 N N . VAL A 1 85 ? 8.445 1.500 -14.357 1.00 76.50 85 VAL A N 1
ATOM 622 C CA . VAL A 1 85 ? 8.649 2.460 -15.448 1.00 76.50 85 VAL A CA 1
ATOM 623 C C . VAL A 1 85 ? 9.772 3.436 -15.105 1.00 76.50 85 VAL A C 1
ATOM 625 O O . VAL A 1 85 ? 9.886 3.889 -13.973 1.00 76.50 85 VAL A O 1
ATOM 628 N N . GLU A 1 86 ? 10.598 3.790 -16.089 1.00 69.50 86 GLU A N 1
ATOM 629 C CA . GLU A 1 86 ? 11.708 4.737 -15.890 1.00 69.50 86 GLU A CA 1
ATOM 630 C C . GLU A 1 86 ? 11.230 6.197 -15.754 1.00 69.50 86 GLU A C 1
ATOM 632 O O . GLU A 1 86 ? 11.967 7.051 -15.262 1.00 69.50 86 GLU A O 1
ATOM 637 N N . GLU A 1 87 ? 9.981 6.489 -16.142 1.00 71.12 87 GLU A N 1
ATOM 638 C CA . GLU A 1 87 ? 9.404 7.835 -16.137 1.00 71.12 87 GLU A CA 1
ATOM 639 C C . GLU A 1 87 ? 8.108 7.926 -15.318 1.00 71.12 87 GLU A C 1
ATOM 641 O O . GLU A 1 87 ? 7.234 7.061 -15.371 1.00 71.12 87 GLU A O 1
ATOM 646 N N . TRP A 1 88 ? 7.944 9.023 -14.574 1.00 76.56 88 TRP A N 1
ATOM 647 C CA . TRP A 1 88 ? 6.767 9.250 -13.735 1.00 76.56 88 TRP A CA 1
ATOM 648 C C . TRP A 1 88 ? 5.545 9.701 -14.554 1.00 76.56 88 TRP A C 1
ATOM 650 O O . TRP A 1 88 ? 5.437 10.862 -14.945 1.00 76.56 88 TRP A O 1
ATOM 660 N N . ILE A 1 89 ? 4.575 8.802 -14.744 1.00 78.38 89 ILE A N 1
ATOM 661 C CA . ILE A 1 89 ? 3.371 9.050 -15.565 1.00 78.38 89 ILE A CA 1
ATOM 662 C C . ILE A 1 89 ? 2.119 9.480 -14.774 1.00 78.38 89 ILE A C 1
ATOM 664 O O . ILE A 1 89 ? 1.097 9.817 -15.367 1.00 78.38 89 ILE A O 1
ATOM 668 N N . PHE A 1 90 ? 2.168 9.482 -13.437 1.00 72.19 90 PHE A N 1
ATOM 669 C CA . PHE A 1 90 ? 0.985 9.654 -12.572 1.00 72.19 90 PHE A CA 1
ATOM 670 C C . PHE A 1 90 ? 0.677 11.113 -12.173 1.00 72.19 90 PHE A C 1
ATOM 672 O O . PHE A 1 90 ? -0.288 11.370 -11.450 1.00 72.19 90 PHE A O 1
ATOM 679 N N . GLY A 1 91 ? 1.479 12.075 -12.643 1.00 76.56 91 GLY A N 1
ATOM 680 C CA . GLY A 1 91 ? 1.291 13.515 -12.411 1.00 76.56 91 GLY A CA 1
ATOM 681 C C . GLY A 1 91 ? 1.722 14.028 -11.023 1.00 76.56 91 GLY A C 1
ATOM 682 O O . GLY A 1 91 ? 2.081 13.262 -10.125 1.00 76.56 91 GLY A O 1
ATOM 683 N N . ASP A 1 92 ? 1.692 15.353 -10.840 1.00 74.94 92 ASP A N 1
ATOM 684 C CA . ASP A 1 92 ? 2.286 16.054 -9.683 1.00 74.94 92 ASP A CA 1
ATOM 685 C C . ASP A 1 92 ? 1.620 15.758 -8.334 1.00 74.94 92 ASP A C 1
ATOM 687 O O . ASP A 1 92 ? 2.284 15.748 -7.294 1.00 74.94 92 ASP A O 1
ATOM 691 N N . ALA A 1 93 ? 0.303 15.534 -8.326 1.00 70.44 93 ALA A N 1
ATOM 692 C CA . ALA A 1 93 ? -0.441 15.280 -7.094 1.00 70.44 93 ALA A CA 1
ATOM 693 C C . ALA A 1 93 ? 0.044 13.994 -6.405 1.00 70.44 93 ALA A C 1
ATOM 695 O O . ALA A 1 93 ? 0.316 13.998 -5.205 1.00 70.44 93 ALA A O 1
ATOM 696 N N . MET A 1 94 ? 0.226 12.920 -7.177 1.00 69.69 94 MET A N 1
ATOM 697 C CA . MET A 1 94 ? 0.722 11.644 -6.662 1.00 69.69 94 MET A CA 1
ATOM 698 C C . MET A 1 94 ? 2.199 11.728 -6.258 1.00 69.69 94 MET A C 1
ATOM 700 O O . MET A 1 94 ? 2.587 11.155 -5.244 1.00 69.69 94 MET A O 1
ATOM 704 N N . CYS A 1 95 ? 3.013 12.509 -6.977 1.00 77.12 95 CYS A N 1
ATOM 705 C CA . CYS A 1 95 ? 4.421 12.724 -6.628 1.00 77.12 95 CYS A CA 1
ATOM 706 C C . CYS A 1 95 ? 4.574 13.378 -5.241 1.00 77.12 95 CYS A C 1
ATOM 708 O O . CYS A 1 95 ? 5.395 12.952 -4.421 1.00 77.12 95 CYS A O 1
ATOM 710 N N . LYS A 1 96 ? 3.736 14.381 -4.942 1.00 76.50 96 LYS A N 1
ATOM 711 C CA . LYS A 1 96 ? 3.704 15.045 -3.629 1.00 76.50 96 LYS A CA 1
ATOM 712 C C . LYS A 1 96 ? 3.246 14.105 -2.516 1.00 76.50 96 LYS A C 1
ATOM 714 O O . LYS A 1 96 ? 3.834 14.132 -1.439 1.00 76.50 96 LYS A O 1
ATOM 719 N N . ILE A 1 97 ? 2.239 13.269 -2.777 1.00 74.75 97 ILE A N 1
ATOM 720 C CA . ILE A 1 97 ? 1.733 12.290 -1.803 1.00 74.75 97 ILE A CA 1
ATOM 721 C C . ILE A 1 97 ? 2.810 11.257 -1.462 1.00 74.75 97 ILE A C 1
ATOM 723 O O . ILE A 1 97 ? 3.075 11.032 -0.282 1.00 74.75 97 ILE A O 1
ATOM 727 N N . SER A 1 98 ? 3.486 10.688 -2.463 1.00 74.00 98 SER A N 1
ATOM 728 C CA . SER A 1 98 ? 4.576 9.729 -2.240 1.00 74.00 98 SER A CA 1
ATOM 729 C C . SER A 1 98 ? 5.718 10.338 -1.427 1.00 74.00 98 SER A C 1
ATOM 731 O O . SER A 1 98 ? 6.183 9.730 -0.466 1.00 74.00 98 SER A O 1
ATOM 733 N N . ASN A 1 99 ? 6.130 11.568 -1.753 1.00 78.00 99 ASN A N 1
ATOM 734 C CA . ASN A 1 99 ? 7.155 12.274 -0.981 1.00 78.00 99 ASN A CA 1
ATOM 735 C C . ASN A 1 99 ? 6.720 12.522 0.466 1.00 78.00 99 ASN A C 1
ATOM 737 O O . ASN A 1 99 ? 7.488 12.269 1.391 1.00 78.00 99 ASN A O 1
ATOM 741 N N . TYR A 1 100 ? 5.485 12.977 0.680 1.00 79.38 100 TYR A N 1
ATOM 742 C CA . TYR A 1 100 ? 4.960 13.208 2.024 1.00 79.38 100 TYR A CA 1
ATOM 743 C C . TYR A 1 100 ? 4.955 11.925 2.867 1.00 79.38 100 TYR A C 1
ATOM 745 O O . TYR A 1 100 ? 5.398 11.934 4.013 1.00 79.38 100 TYR A O 1
ATOM 753 N N . MET A 1 101 ? 4.532 10.803 2.285 1.00 72.56 101 MET A N 1
ATOM 754 C CA . MET A 1 101 ? 4.501 9.504 2.963 1.00 72.56 101 MET A CA 1
ATOM 755 C C . MET A 1 101 ? 5.898 8.999 3.337 1.00 72.56 101 MET A C 1
ATOM 757 O O . MET A 1 101 ? 6.080 8.452 4.426 1.00 72.56 101 MET A O 1
ATOM 761 N N . ILE A 1 102 ? 6.901 9.232 2.485 1.00 77.75 102 ILE A N 1
ATOM 762 C CA . ILE A 1 102 ? 8.305 8.935 2.804 1.00 77.75 102 ILE A CA 1
ATOM 763 C C . ILE A 1 102 ? 8.764 9.774 4.000 1.00 77.75 102 ILE A C 1
ATOM 765 O O . ILE A 1 102 ? 9.339 9.227 4.938 1.00 77.75 102 ILE A O 1
ATOM 769 N N . TYR A 1 103 ? 8.453 11.074 4.018 1.00 79.81 103 TYR A N 1
ATOM 770 C CA . TYR A 1 103 ? 8.776 11.950 5.149 1.00 79.81 103 TYR A CA 1
ATOM 771 C C . TYR A 1 103 ? 8.150 11.472 6.461 1.00 79.81 103 TYR A C 1
A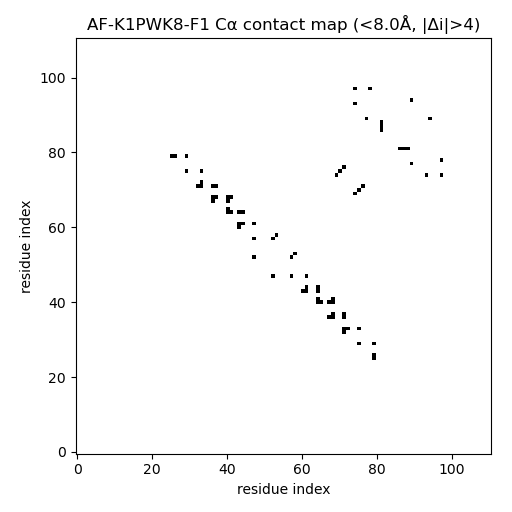TOM 773 O O . TYR A 1 103 ? 8.837 11.407 7.480 1.00 79.81 103 TYR A O 1
ATOM 781 N N . VAL A 1 104 ? 6.870 11.095 6.442 1.00 75.00 104 VAL A N 1
ATOM 782 C CA . VAL A 1 104 ? 6.184 10.555 7.626 1.00 75.00 104 VAL A CA 1
ATOM 783 C C . VAL A 1 104 ? 6.817 9.236 8.072 1.00 75.00 104 VAL A C 1
ATOM 785 O O . VAL A 1 104 ? 7.070 9.049 9.258 1.00 75.00 104 VAL A O 1
ATOM 788 N N . SER A 1 105 ? 7.142 8.346 7.133 1.00 75.88 105 SER A N 1
ATOM 789 C CA . SER A 1 105 ? 7.767 7.049 7.432 1.00 75.88 105 SER A CA 1
ATOM 790 C C . SER A 1 105 ? 9.156 7.202 8.056 1.00 75.88 105 SER A C 1
ATOM 792 O O . SER A 1 105 ? 9.490 6.496 9.006 1.00 75.88 105 SER A O 1
ATOM 794 N N . ILE A 1 106 ? 9.955 8.154 7.563 1.00 82.81 106 ILE A N 1
ATOM 795 C CA . ILE A 1 106 ? 11.262 8.508 8.138 1.00 82.81 106 ILE A CA 1
ATOM 796 C C . ILE A 1 106 ? 11.084 9.077 9.550 1.00 82.81 106 ILE A C 1
ATOM 798 O O . ILE A 1 106 ? 11.808 8.706 10.467 1.00 82.81 106 ILE A O 1
ATOM 802 N N . GLN A 1 107 ? 10.088 9.939 9.758 1.00 79.50 107 GLN A N 1
ATOM 803 C CA . GLN A 1 107 ? 9.828 10.516 11.074 1.00 79.50 107 GLN A CA 1
ATOM 804 C C . GLN A 1 107 ? 9.385 9.464 12.106 1.00 79.50 107 GLN A C 1
ATOM 806 O O . GLN A 1 107 ? 9.784 9.558 13.264 1.00 79.50 107 GLN A O 1
ATOM 811 N N . LEU A 1 108 ? 8.601 8.463 11.693 1.00 71.31 108 LEU A N 1
ATOM 812 C CA . LEU A 1 108 ? 8.156 7.348 12.540 1.00 71.31 108 LEU A CA 1
ATOM 813 C C . LEU A 1 108 ? 9.261 6.334 12.854 1.00 71.31 108 LEU A C 1
ATOM 815 O O . LEU A 1 108 ? 9.152 5.628 13.845 1.00 71.31 108 LEU A O 1
ATOM 819 N N . SER A 1 109 ? 10.297 6.238 12.019 1.00 77.88 109 SER A N 1
ATOM 820 C CA . SER A 1 109 ? 11.430 5.326 12.244 1.00 77.88 109 SER A CA 1
ATOM 821 C C . SER A 1 109 ? 12.556 5.944 13.078 1.00 77.88 109 SER A C 1
ATOM 823 O O . SER A 1 109 ? 13.413 5.217 13.574 1.00 77.88 109 SER A O 1
ATOM 825 N N . ILE A 1 110 ? 12.564 7.272 13.230 1.00 74.88 110 ILE A N 1
ATOM 826 C CA . ILE A 1 110 ? 13.529 8.021 14.053 1.00 74.88 110 ILE A CA 1
ATOM 827 C C . ILE A 1 110 ? 13.039 8.198 15.506 1.00 74.88 110 ILE A C 1
ATOM 829 O O . ILE A 1 110 ? 13.842 8.520 16.382 1.00 74.88 110 ILE A O 1
ATOM 833 N N . ILE A 1 111 ? 11.744 7.988 15.768 1.00 51.84 111 ILE A N 1
ATOM 834 C CA . ILE A 1 111 ? 11.133 7.984 17.111 1.00 51.84 111 ILE A CA 1
ATOM 835 C C . ILE A 1 111 ? 11.185 6.571 17.692 1.00 51.84 111 ILE A C 1
ATOM 837 O O . ILE A 1 111 ? 11.516 6.459 18.894 1.00 51.84 111 ILE A O 1
#